Protein AF-A0A090X6W7-F1 (afdb_monomer)

Solvent-accessible surface area (backbone atoms only — not comparable to full-atom values): 7378 Å² total; per-residue (Å²): 136,80,83,80,84,85,74,74,68,100,60,92,72,84,86,68,94,45,73,66,55,44,52,52,55,55,51,50,54,35,51,76,66,71,68,53,72,63,61,44,79,46,80,48,52,94,56,99,65,87,35,67,49,74,52,76,47,68,48,98,85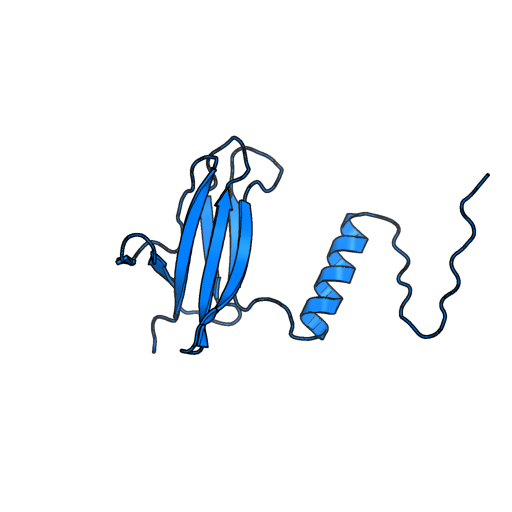,69,41,44,34,37,44,38,36,22,76,27,93,49,53,36,39,37,40,51,39,52,62,99,52,96,63,61,43,43,29,31,32,68,84,78,74,40,79,47,70,42,58,48,70,37,45,54,71,34,74,49,46,29,40,46,41,62,82,86,118

Mean predicted aligned error: 5.68 Å

Foldseek 3Di:
DDDDDDDDDPDDDDDDDDPVRVVVVVVVVCVVVVNDDQKDKDKDWPDPDQQKDKDWDADPVRWIKMKIFRQDQTKIWMAMDGPPDPFAKWKAFPVVRGTDHSTDIAHHGDMTIITIDGPPD

Sequence (121 aa):
MGLPNLAQSKSSLIIVDSIEEMRLKALAIIEQKNNAPEIIILEKNDTDIKGCTWKCVKNEKGNNVLSIINLGKTNATLKIQLKNTKNKAVCFDLLNGIEISAQPTLKPYEVLFIEVKNTNK

Nearest PDB structures (foldseek):
  6ptm-assembly1_A  TM=9.225E-01  e=3.875E-07  Bacteroides ovatus CL02T12C04
  4uv3-assembly1_A  TM=2.447E-01  e=6.199E-01  Escherichia coli str. K-12 substr. MC4100
  6svk-assembly1_A  TM=2.180E-01  e=1.326E+00  Homo sapiens

Organism: NCBI:txid221126

pLDDT: mean 90.75, std 10.46, range [41.38, 98.12]

Structure (mmCIF, N/CA/C/O backbone):
data_AF-A0A090X6W7-F1
#
_entry.id   AF-A0A090X6W7-F1
#
loop_
_atom_site.group_PDB
_atom_site.id
_atom_site.type_symbol
_atom_site.label_atom_id
_atom_site.label_alt_id
_atom_site.label_comp_id
_atom_site.label_asym_id
_atom_site.label_entity_id
_atom_site.label_seq_id
_atom_site.pdbx_PDB_ins_code
_atom_site.Cartn_x
_atom_site.Cartn_y
_atom_site.Cartn_z
_atom_site.occupancy
_atom_site.B_iso_or_equiv
_atom_site.auth_seq_id
_atom_site.auth_comp_id
_atom_site.auth_asym_id
_atom_site.auth_atom_id
_atom_site.pdbx_PDB_model_num
ATOM 1 N N . MET A 1 1 ? 25.313 -14.670 -27.637 1.00 41.38 1 MET A N 1
ATOM 2 C CA . MET A 1 1 ? 24.103 -15.012 -28.415 1.00 41.38 1 MET A CA 1
ATOM 3 C C . MET A 1 1 ? 22.985 -14.130 -27.873 1.00 41.38 1 MET A C 1
ATOM 5 O O . MET A 1 1 ? 22.702 -14.236 -26.688 1.00 41.38 1 MET A O 1
ATOM 9 N N . GLY A 1 2 ? 22.493 -13.158 -28.647 1.00 58.53 2 GLY A N 1
ATOM 10 C CA . GLY A 1 2 ? 21.436 -12.239 -28.196 1.00 58.53 2 GLY A CA 1
ATOM 11 C C . GLY A 1 2 ? 20.066 -12.918 -28.203 1.00 58.53 2 GLY A C 1
ATOM 12 O O . GLY A 1 2 ? 19.861 -13.867 -28.959 1.00 58.53 2 GLY A O 1
ATOM 13 N N . LEU A 1 3 ? 19.145 -12.454 -27.358 1.00 62.91 3 LEU A N 1
ATOM 14 C CA . LEU A 1 3 ? 17.749 -12.891 -27.403 1.00 62.91 3 LEU A CA 1
ATOM 15 C C . LEU A 1 3 ? 17.140 -12.515 -28.771 1.00 62.91 3 LEU A C 1
ATOM 17 O O . LEU A 1 3 ? 17.454 -11.442 -29.289 1.00 62.91 3 LEU A O 1
ATOM 21 N N . PRO A 1 4 ? 16.296 -13.369 -29.378 1.00 73.88 4 PRO A N 1
ATOM 22 C CA . PRO A 1 4 ? 15.627 -13.043 -30.633 1.00 73.88 4 PRO A CA 1
ATOM 23 C C . PRO A 1 4 ? 14.714 -11.819 -30.467 1.00 73.88 4 PRO A C 1
ATOM 25 O O . PRO A 1 4 ? 14.009 -11.693 -29.465 1.00 73.88 4 PRO A O 1
ATOM 28 N N . ASN A 1 5 ? 14.714 -10.928 -31.464 1.00 79.56 5 ASN A N 1
ATOM 29 C CA . ASN A 1 5 ? 13.855 -9.745 -31.471 1.00 79.56 5 ASN A CA 1
ATOM 30 C C . ASN A 1 5 ? 12.379 -10.162 -31.475 1.00 79.56 5 ASN A C 1
ATOM 32 O O . ASN A 1 5 ? 11.940 -10.939 -32.324 1.00 79.56 5 ASN A O 1
ATOM 36 N N . LEU A 1 6 ? 11.608 -9.622 -30.533 1.00 82.12 6 LEU A N 1
ATOM 37 C CA . LEU A 1 6 ? 10.167 -9.839 -30.471 1.00 82.12 6 LEU A CA 1
ATOM 38 C C . LEU A 1 6 ? 9.475 -9.024 -31.569 1.00 82.12 6 LEU A C 1
ATOM 40 O O . LEU A 1 6 ? 9.677 -7.816 -31.672 1.00 82.12 6 LEU A O 1
ATOM 44 N N . ALA A 1 7 ? 8.631 -9.682 -32.363 1.00 85.12 7 ALA A N 1
ATOM 45 C CA . ALA A 1 7 ? 7.764 -9.026 -33.334 1.00 85.12 7 ALA A CA 1
ATOM 46 C C . ALA A 1 7 ? 6.353 -8.869 -32.756 1.00 85.12 7 ALA A C 1
ATOM 48 O O . ALA A 1 7 ? 5.769 -9.822 -32.232 1.00 85.12 7 ALA A O 1
ATOM 49 N N . GLN A 1 8 ? 5.791 -7.667 -32.862 1.00 86.56 8 GLN A N 1
ATOM 50 C CA . GLN A 1 8 ? 4.405 -7.422 -32.484 1.00 86.56 8 GLN A CA 1
ATOM 51 C C . GLN A 1 8 ? 3.455 -8.190 -33.421 1.00 86.56 8 GLN A C 1
ATOM 53 O O . GLN A 1 8 ? 3.636 -8.191 -34.635 1.00 86.56 8 GLN A O 1
ATOM 58 N N . SER A 1 9 ? 2.425 -8.824 -32.856 1.00 87.00 9 SER A N 1
ATOM 59 C CA . SER A 1 9 ? 1.335 -9.457 -33.612 1.00 87.00 9 SER A CA 1
ATOM 60 C C . SER A 1 9 ? 0.011 -8.733 -33.312 1.00 87.00 9 SER A C 1
ATOM 62 O O . SER A 1 9 ? -0.059 -7.514 -33.417 1.00 87.00 9 SER A O 1
ATOM 64 N N . LYS A 1 10 ? -1.046 -9.444 -32.908 1.00 90.44 10 LYS A N 1
ATOM 65 C CA . LYS A 1 10 ? -2.386 -8.870 -32.660 1.00 90.44 10 LYS A CA 1
ATOM 66 C C . LYS A 1 10 ? -2.518 -8.049 -31.364 1.00 90.44 10 LYS A C 1
ATOM 68 O O . LYS A 1 10 ? -3.539 -7.398 -31.168 1.00 90.44 10 LYS A O 1
ATOM 73 N N . SER A 1 11 ? -1.514 -8.089 -30.488 1.00 86.44 11 SER A N 1
ATOM 74 C CA . SER A 1 11 ? -1.495 -7.404 -29.184 1.00 86.44 11 SER A CA 1
ATOM 75 C C . SER A 1 11 ? -0.469 -6.269 -29.158 1.00 86.44 11 SER A C 1
ATOM 77 O O . SER A 1 11 ? 0.339 -6.136 -30.074 1.00 86.44 11 SER A O 1
ATOM 79 N N . SER A 1 12 ? -0.474 -5.453 -28.102 1.00 88.25 12 SER A N 1
ATOM 80 C CA . SER A 1 12 ? 0.520 -4.392 -27.903 1.00 88.25 12 SER A CA 1
ATOM 81 C C . SER A 1 12 ? 1.861 -4.962 -27.433 1.00 88.25 12 SER A C 1
ATOM 83 O O . SER A 1 12 ? 1.909 -5.690 -26.443 1.00 88.25 12 SER A O 1
ATOM 85 N N . LEU A 1 13 ? 2.947 -4.586 -28.112 1.00 91.31 13 LEU A N 1
ATOM 86 C CA . LEU A 1 13 ? 4.323 -4.790 -27.661 1.00 91.31 13 LEU A CA 1
ATOM 87 C C . LEU A 1 13 ? 4.931 -3.415 -27.383 1.00 91.31 13 LEU A C 1
ATOM 89 O O . LEU A 1 13 ? 4.983 -2.574 -28.274 1.00 91.31 13 LEU A O 1
ATOM 93 N N . ILE A 1 14 ? 5.363 -3.179 -26.148 1.00 91.00 14 ILE A N 1
ATOM 94 C CA . ILE A 1 14 ? 5.948 -1.902 -25.736 1.00 91.00 14 ILE A CA 1
ATOM 95 C C . ILE A 1 14 ? 7.400 -2.161 -25.361 1.00 91.00 14 ILE A C 1
ATOM 97 O O . ILE A 1 14 ? 7.676 -2.798 -24.347 1.00 91.00 14 ILE A O 1
ATOM 101 N N . ILE A 1 15 ? 8.313 -1.671 -26.195 1.00 90.62 15 ILE A N 1
ATOM 102 C CA . ILE A 1 15 ? 9.753 -1.712 -25.934 1.00 90.62 15 ILE A CA 1
ATOM 103 C C . ILE A 1 15 ? 10.101 -0.531 -25.016 1.00 90.62 15 ILE A C 1
ATOM 105 O O . ILE A 1 15 ? 9.531 0.561 -25.145 1.00 90.62 15 ILE A O 1
ATOM 109 N N . VAL A 1 16 ? 10.975 -0.788 -24.048 1.00 94.25 16 VAL A N 1
ATOM 110 C CA . VAL A 1 16 ? 11.444 0.158 -23.029 1.00 94.25 16 VAL A CA 1
ATOM 111 C C . VAL A 1 16 ? 12.913 -0.110 -22.744 1.00 94.25 16 VAL A C 1
ATOM 113 O O . VAL A 1 16 ? 13.338 -1.265 -22.784 1.00 94.25 16 VAL A O 1
ATOM 116 N N . ASP A 1 17 ? 13.648 0.940 -22.396 1.00 93.31 17 ASP A N 1
ATOM 117 C CA . ASP A 1 17 ? 15.098 0.886 -22.192 1.00 93.31 17 ASP A CA 1
ATOM 118 C C . ASP A 1 17 ? 15.488 0.960 -20.705 1.00 93.31 17 ASP A C 1
ATOM 120 O O . ASP A 1 17 ? 16.663 0.878 -20.346 1.00 93.31 17 ASP A O 1
ATOM 124 N N . SER A 1 18 ? 14.507 1.099 -19.803 1.00 96.06 18 SER A N 1
ATOM 125 C CA . SER A 1 18 ? 14.737 1.105 -18.355 1.00 96.06 18 SER A CA 1
ATOM 126 C C . SER A 1 18 ? 13.538 0.607 -17.543 1.00 96.06 18 SER A C 1
AT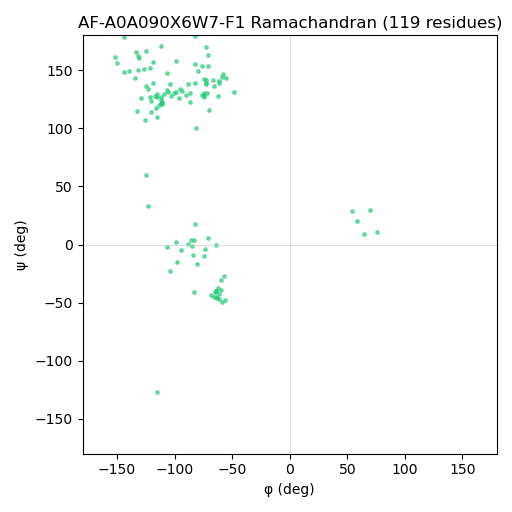OM 128 O O . SER A 1 18 ? 12.391 0.614 -17.996 1.00 96.06 18 SER A O 1
ATOM 130 N N . ILE A 1 19 ? 13.801 0.216 -16.291 1.00 95.31 19 ILE A N 1
ATOM 131 C CA . ILE A 1 19 ? 12.764 -0.177 -15.322 1.00 95.31 19 ILE A CA 1
ATOM 132 C C . ILE A 1 19 ? 11.824 0.997 -15.016 1.00 95.31 19 ILE A C 1
ATOM 134 O O . ILE A 1 19 ? 10.617 0.804 -14.871 1.00 95.31 19 ILE A O 1
ATOM 138 N N . GLU A 1 20 ? 12.356 2.217 -14.945 1.00 95.56 20 GLU A N 1
ATOM 139 C CA . GLU A 1 20 ? 11.552 3.404 -14.657 1.00 95.56 20 GLU A CA 1
ATOM 140 C C . GLU A 1 20 ? 10.598 3.728 -15.811 1.00 95.56 20 GLU A C 1
ATOM 142 O O . GLU A 1 20 ? 9.409 3.960 -15.595 1.00 95.56 20 GLU A O 1
ATOM 147 N N . GLU A 1 21 ? 11.077 3.646 -17.052 1.00 96.75 21 GLU A N 1
ATOM 148 C CA . GLU A 1 21 ? 10.223 3.799 -18.229 1.00 96.75 21 GLU A CA 1
ATOM 149 C C . GLU A 1 21 ? 9.141 2.711 -18.287 1.00 96.75 21 GLU A C 1
ATOM 151 O O . GLU A 1 21 ? 7.972 3.010 -18.546 1.00 96.75 21 GLU A O 1
ATOM 156 N N . MET A 1 22 ? 9.505 1.459 -17.984 1.00 97.12 22 MET A N 1
ATOM 157 C CA . MET A 1 22 ? 8.555 0.349 -17.885 1.00 97.12 22 MET A CA 1
ATOM 158 C C . MET A 1 22 ? 7.447 0.651 -16.872 1.00 97.12 22 MET A C 1
ATOM 160 O O . MET A 1 22 ? 6.264 0.504 -17.187 1.00 97.12 22 MET A O 1
ATOM 164 N N . ARG A 1 23 ? 7.820 1.118 -15.673 1.00 95.69 23 ARG A N 1
ATOM 165 C CA . ARG A 1 23 ? 6.892 1.494 -14.599 1.00 95.69 23 ARG A CA 1
ATOM 166 C C . ARG A 1 23 ? 5.940 2.598 -15.052 1.00 95.69 23 ARG A C 1
ATOM 168 O O . ARG A 1 23 ? 4.728 2.461 -14.889 1.00 95.69 23 ARG A O 1
ATOM 175 N N . LEU A 1 24 ? 6.472 3.673 -15.633 1.00 96.06 24 LEU A N 1
ATOM 176 C CA . LEU A 1 24 ? 5.680 4.820 -16.079 1.00 96.06 24 LEU A CA 1
ATOM 177 C C . LEU A 1 24 ? 4.695 4.435 -17.188 1.00 96.06 24 LEU A C 1
ATOM 179 O O . LEU A 1 24 ? 3.512 4.765 -17.090 1.00 96.06 24 LEU A O 1
ATOM 183 N N . LYS A 1 25 ? 5.140 3.684 -18.206 1.00 96.19 25 LYS A N 1
ATOM 184 C CA . LYS A 1 25 ? 4.262 3.225 -19.294 1.00 96.19 25 LYS A CA 1
ATOM 185 C C . LYS A 1 25 ? 3.187 2.258 -18.790 1.00 96.19 25 LYS A C 1
ATOM 187 O O . LYS A 1 25 ? 2.029 2.387 -19.182 1.00 96.19 25 LYS A O 1
ATOM 192 N N . ALA A 1 26 ? 3.529 1.332 -17.891 1.00 95.50 26 ALA A N 1
ATOM 193 C CA . ALA A 1 26 ? 2.558 0.412 -17.300 1.00 95.50 26 ALA A CA 1
ATOM 194 C C . ALA A 1 26 ? 1.472 1.154 -16.503 1.00 95.50 26 ALA A C 1
ATOM 196 O O . ALA A 1 26 ? 0.283 0.898 -16.700 1.00 95.50 26 ALA A O 1
ATOM 197 N N . LEU A 1 27 ? 1.859 2.113 -15.654 1.00 94.69 27 LEU A N 1
ATOM 198 C CA . LEU A 1 27 ? 0.909 2.929 -14.893 1.00 94.69 27 LEU A CA 1
ATOM 199 C C . LEU A 1 27 ? 0.037 3.794 -15.811 1.00 94.69 27 LEU A C 1
ATOM 201 O O . LEU A 1 27 ? -1.171 3.867 -15.600 1.00 94.69 27 LEU A O 1
ATOM 205 N N . ALA A 1 28 ? 0.606 4.376 -16.870 1.00 94.44 28 ALA A N 1
ATOM 206 C CA . ALA A 1 28 ? -0.155 5.154 -17.844 1.00 94.44 28 ALA A CA 1
ATOM 207 C C . ALA A 1 28 ? -1.255 4.325 -18.530 1.00 94.44 28 ALA A C 1
ATOM 209 O O . ALA A 1 28 ? -2.365 4.820 -18.704 1.00 94.44 28 ALA A O 1
ATOM 210 N N . ILE A 1 29 ? -0.997 3.054 -18.862 1.00 95.12 29 ILE A N 1
ATOM 211 C CA . ILE A 1 29 ? -2.012 2.152 -19.442 1.00 95.12 29 ILE A CA 1
ATOM 212 C C . ILE A 1 29 ? -3.159 1.899 -18.455 1.00 95.12 29 ILE A C 1
ATOM 214 O O . ILE A 1 29 ? -4.320 1.837 -18.861 1.00 95.12 29 ILE A O 1
ATOM 218 N N . ILE A 1 30 ? -2.850 1.738 -17.166 1.00 93.62 30 ILE A N 1
ATOM 219 C CA . ILE A 1 30 ? -3.858 1.523 -16.118 1.00 93.62 30 ILE A CA 1
ATOM 220 C C . ILE A 1 30 ? -4.731 2.775 -15.957 1.00 93.62 30 ILE A C 1
ATOM 222 O O . ILE A 1 30 ? -5.957 2.654 -15.911 1.00 93.62 30 ILE A O 1
ATOM 226 N N . GLU A 1 31 ? -4.119 3.962 -15.922 1.00 91.25 31 GLU A N 1
ATOM 227 C CA . GLU A 1 31 ? -4.835 5.243 -15.836 1.00 91.25 31 GLU A CA 1
ATOM 228 C C . GLU A 1 31 ? -5.701 5.484 -17.087 1.00 91.25 31 GLU A C 1
ATOM 230 O O . GLU A 1 31 ? -6.880 5.795 -16.957 1.00 91.25 31 GLU A O 1
ATOM 235 N N . GLN A 1 32 ? -5.181 5.242 -18.300 1.00 93.06 32 GLN A N 1
ATOM 236 C CA . GLN A 1 32 ? -5.941 5.377 -19.558 1.00 93.06 32 GLN A CA 1
ATOM 237 C C . GLN A 1 32 ? -7.168 4.459 -19.624 1.00 93.06 32 GLN A C 1
ATOM 239 O O . GLN A 1 32 ? -8.165 4.798 -20.259 1.00 93.06 32 GLN A O 1
ATOM 244 N N . LYS A 1 33 ? -7.105 3.294 -18.973 1.00 93.31 33 LYS A N 1
ATOM 245 C CA . LYS A 1 33 ? -8.222 2.346 -18.882 1.00 93.31 33 LYS A CA 1
ATOM 246 C C . LYS A 1 33 ? -9.181 2.644 -17.726 1.00 93.31 33 LYS A C 1
ATOM 248 O O . LYS A 1 33 ? -10.093 1.855 -17.513 1.00 93.31 33 LYS A O 1
ATOM 253 N N . ASN A 1 34 ? -8.984 3.736 -16.981 1.00 89.06 34 ASN A N 1
ATO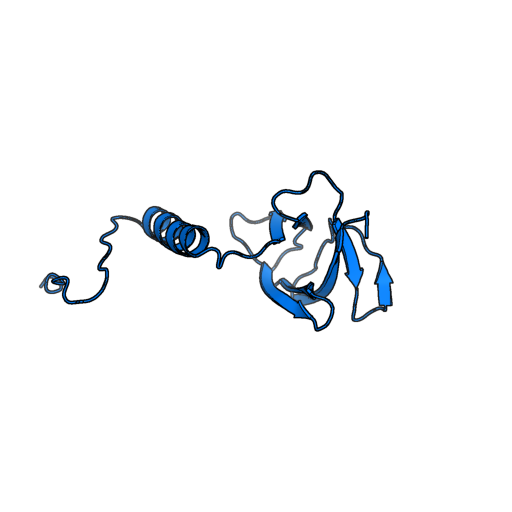M 254 C CA . ASN A 1 34 ? -9.735 4.070 -15.764 1.00 89.06 34 ASN A CA 1
ATOM 255 C C . ASN A 1 34 ? -9.734 2.942 -14.712 1.00 89.06 34 ASN A C 1
ATOM 257 O O . ASN A 1 34 ? -10.664 2.818 -13.922 1.00 89.06 34 ASN A O 1
ATOM 261 N N . ASN A 1 35 ? -8.675 2.124 -14.689 1.00 90.38 35 ASN A N 1
ATOM 262 C CA . ASN A 1 35 ? -8.527 0.998 -13.760 1.00 90.38 35 ASN A CA 1
ATOM 263 C C . ASN A 1 35 ? -7.644 1.341 -12.553 1.00 90.38 35 ASN A C 1
ATOM 265 O O . ASN A 1 35 ? -7.351 0.478 -11.725 1.00 90.38 35 ASN A O 1
ATOM 269 N N . ALA A 1 36 ? -7.165 2.581 -12.468 1.00 90.25 36 ALA A N 1
ATOM 270 C CA . ALA A 1 36 ? -6.349 3.014 -11.351 1.00 90.25 36 ALA A CA 1
ATOM 271 C C . ALA A 1 36 ? -7.212 3.211 -10.093 1.00 90.25 36 ALA A C 1
ATOM 273 O O . ALA A 1 36 ? -8.324 3.731 -10.196 1.00 90.25 36 ALA A O 1
ATOM 274 N N . PRO A 1 37 ? -6.707 2.868 -8.894 1.00 91.31 37 PRO A N 1
ATOM 275 C CA . PRO A 1 37 ? -7.436 3.101 -7.654 1.00 91.31 37 PRO A CA 1
ATOM 276 C C . PRO A 1 37 ? -7.789 4.579 -7.459 1.00 91.31 37 PRO A C 1
ATOM 278 O O . PRO A 1 37 ? -7.005 5.471 -7.789 1.00 91.31 37 PRO A O 1
ATOM 281 N N . GLU A 1 38 ? -8.936 4.834 -6.831 1.00 91.44 38 GLU A N 1
ATOM 282 C CA . GLU A 1 38 ? -9.353 6.174 -6.392 1.00 91.44 38 GLU A CA 1
ATOM 283 C C . GLU A 1 38 ? -8.567 6.673 -5.169 1.00 91.44 38 GLU A C 1
ATOM 285 O O . GLU A 1 38 ? -8.762 7.801 -4.725 1.00 91.44 38 GLU A O 1
ATOM 290 N N . ILE A 1 39 ? -7.691 5.841 -4.603 1.00 92.06 39 ILE A N 1
ATOM 291 C CA . ILE A 1 39 ? -6.859 6.171 -3.448 1.00 92.06 39 ILE A CA 1
ATOM 292 C C . ILE A 1 39 ? -5.421 6.432 -3.900 1.00 92.06 39 ILE A C 1
ATOM 294 O O . ILE A 1 39 ? -4.862 5.697 -4.712 1.00 92.06 39 ILE A O 1
ATOM 298 N N . ILE A 1 40 ? -4.811 7.463 -3.318 1.00 92.88 40 ILE A N 1
ATOM 299 C CA . ILE A 1 40 ? -3.373 7.722 -3.353 1.00 92.88 40 ILE A CA 1
ATOM 300 C C . ILE A 1 40 ? -2.802 7.383 -1.977 1.00 92.88 40 ILE A C 1
ATOM 302 O O . ILE A 1 40 ? -3.317 7.844 -0.955 1.00 92.88 40 ILE A O 1
ATOM 306 N N . ILE A 1 41 ? -1.717 6.611 -1.963 1.00 94.25 41 ILE A N 1
ATOM 307 C CA . ILE A 1 41 ? -0.941 6.311 -0.759 1.00 94.25 41 ILE A CA 1
ATOM 308 C C . ILE A 1 41 ? 0.478 6.803 -0.974 1.00 94.25 41 ILE A C 1
ATOM 310 O O . ILE A 1 41 ? 1.152 6.398 -1.921 1.00 94.25 41 ILE A O 1
ATOM 314 N N . LEU A 1 42 ? 0.931 7.666 -0.073 1.00 94.94 42 LEU A N 1
ATOM 315 C CA . LEU A 1 42 ? 2.329 8.059 0.016 1.00 94.94 42 LEU A CA 1
ATOM 316 C C . LEU A 1 42 ? 2.936 7.392 1.244 1.00 94.94 42 LEU A C 1
ATOM 318 O O . LEU A 1 42 ? 2.348 7.430 2.318 1.00 94.94 42 LEU A O 1
ATOM 322 N N . GLU A 1 43 ? 4.110 6.799 1.078 1.00 96.50 43 GLU A N 1
ATOM 323 C CA . GLU A 1 43 ? 4.855 6.150 2.154 1.00 96.50 43 GLU A CA 1
ATOM 324 C C . GLU A 1 43 ? 6.160 6.904 2.399 1.00 96.50 43 GLU A C 1
ATOM 326 O O . GLU A 1 43 ? 6.931 7.128 1.454 1.00 96.50 43 GLU A O 1
ATOM 331 N N . LYS A 1 44 ? 6.407 7.240 3.665 1.00 96.88 44 LYS A N 1
ATOM 332 C CA . LYS A 1 44 ? 7.689 7.709 4.186 1.00 96.88 44 LYS A CA 1
ATOM 333 C C . LYS A 1 44 ? 8.197 6.699 5.215 1.00 96.88 44 LYS A C 1
ATOM 335 O O . LYS A 1 44 ? 7.473 6.357 6.146 1.00 96.88 44 LYS A O 1
ATOM 340 N N . ASN A 1 45 ? 9.433 6.251 5.053 1.00 95.56 45 ASN A N 1
ATOM 341 C CA . ASN A 1 45 ? 10.125 5.359 5.977 1.00 95.56 45 ASN A CA 1
ATOM 342 C C . ASN A 1 45 ? 11.620 5.745 6.022 1.00 95.56 45 ASN A C 1
ATOM 344 O O . ASN A 1 45 ? 12.032 6.672 5.321 1.00 95.56 45 ASN A O 1
ATOM 348 N N . ASP A 1 46 ? 12.415 5.048 6.835 1.00 94.31 46 ASP A N 1
ATOM 349 C CA . ASP A 1 46 ? 13.854 5.323 7.010 1.00 94.31 46 ASP A CA 1
ATOM 350 C C . ASP A 1 46 ? 14.749 4.691 5.918 1.00 94.31 46 ASP A C 1
ATOM 352 O O . ASP A 1 46 ? 15.950 4.514 6.109 1.00 94.31 46 ASP A O 1
ATOM 356 N N . THR A 1 47 ? 14.170 4.291 4.784 1.00 90.56 47 THR A N 1
ATOM 357 C CA . THR A 1 47 ? 14.860 3.646 3.658 1.00 90.56 47 THR A CA 1
ATOM 358 C C . THR A 1 47 ? 14.486 4.309 2.329 1.00 90.56 47 THR A C 1
ATOM 360 O O . THR A 1 47 ? 13.456 4.968 2.208 1.00 90.56 47 THR A O 1
ATOM 363 N N . ASP A 1 48 ? 15.282 4.081 1.286 1.00 87.06 48 ASP A N 1
ATOM 364 C CA . ASP A 1 48 ? 14.989 4.611 -0.056 1.00 87.06 48 ASP A CA 1
ATOM 365 C C . ASP A 1 48 ? 14.006 3.739 -0.864 1.00 87.06 48 ASP A C 1
ATOM 367 O O . ASP A 1 48 ? 13.718 4.019 -2.029 1.00 87.06 48 ASP A O 1
ATOM 371 N N . ILE A 1 49 ? 13.466 2.675 -0.259 1.00 92.12 49 ILE A N 1
ATOM 372 C CA . ILE A 1 49 ? 12.561 1.720 -0.908 1.00 92.12 49 ILE A CA 1
ATOM 373 C C . ILE A 1 49 ? 11.215 1.640 -0.185 1.00 92.12 49 ILE A C 1
ATOM 375 O O . ILE A 1 49 ? 11.106 1.873 1.015 1.00 92.12 49 ILE A O 1
ATOM 379 N N . LYS A 1 50 ? 10.156 1.304 -0.925 1.00 93.94 50 LYS A N 1
ATOM 380 C CA . LYS A 1 50 ? 8.820 1.088 -0.352 1.00 93.94 50 LYS A CA 1
ATOM 381 C C . LYS A 1 50 ? 8.774 -0.253 0.378 1.00 93.94 50 LYS A C 1
ATOM 383 O O . LYS A 1 50 ? 9.182 -1.268 -0.183 1.00 93.94 50 LYS A O 1
ATOM 388 N N . GLY A 1 51 ? 8.281 -0.244 1.612 1.00 96.38 51 GLY A N 1
ATOM 389 C CA . GLY A 1 51 ? 8.070 -1.425 2.446 1.00 96.38 51 GLY A CA 1
ATOM 390 C C . GLY A 1 51 ? 6.602 -1.838 2.535 1.00 96.38 51 GLY A C 1
ATOM 391 O O . GLY A 1 51 ? 6.311 -3.008 2.785 1.00 96.38 51 GLY A O 1
ATOM 392 N N . CYS A 1 52 ? 5.664 -0.918 2.294 1.00 97.62 52 CYS A N 1
ATOM 393 C CA . CYS A 1 52 ? 4.240 -1.220 2.367 1.00 97.62 52 CYS A CA 1
ATOM 394 C C . CYS A 1 52 ? 3.695 -1.770 1.045 1.00 97.62 52 CYS A C 1
ATOM 396 O O . CYS A 1 52 ? 3.838 -1.164 -0.017 1.00 97.62 52 CYS A O 1
ATOM 398 N N . THR A 1 53 ? 2.975 -2.888 1.128 1.00 97.56 53 THR A N 1
ATOM 399 C CA . THR A 1 53 ? 2.126 -3.393 0.044 1.00 97.56 53 THR A CA 1
ATOM 400 C C . THR A 1 53 ? 0.663 -3.173 0.387 1.00 97.56 53 THR A C 1
ATOM 402 O O . THR A 1 53 ? 0.286 -3.205 1.560 1.00 97.56 53 THR A O 1
ATOM 405 N N . TRP A 1 54 ? -0.171 -2.927 -0.620 1.00 97.44 54 TRP A N 1
ATOM 406 C CA . TRP A 1 54 ? -1.577 -2.632 -0.392 1.00 97.44 54 TRP A CA 1
ATOM 407 C C . TRP A 1 54 ? -2.483 -3.067 -1.536 1.00 97.44 54 TRP A C 1
ATOM 409 O O . TRP A 1 54 ? -2.071 -3.180 -2.692 1.00 97.44 54 TRP A O 1
ATOM 419 N N . LYS A 1 55 ? -3.753 -3.288 -1.193 1.00 96.38 55 LYS A N 1
ATOM 420 C CA . LYS A 1 55 ? -4.849 -3.537 -2.132 1.00 96.38 55 LYS A CA 1
ATOM 421 C C . LYS A 1 55 ? -6.055 -2.699 -1.736 1.00 96.38 55 LYS A C 1
ATOM 423 O O . LYS A 1 55 ? -6.334 -2.546 -0.550 1.00 96.38 55 LYS A O 1
ATOM 428 N N . CYS A 1 56 ? -6.773 -2.196 -2.734 1.00 95.31 56 CYS A N 1
ATOM 429 C CA . CYS A 1 56 ? -8.003 -1.435 -2.554 1.00 95.31 56 CYS A CA 1
ATOM 430 C C . CYS A 1 56 ? -9.138 -2.102 -3.327 1.00 95.31 56 CYS A C 1
ATOM 432 O O . CYS A 1 56 ? -8.970 -2.440 -4.499 1.00 95.31 56 CYS A O 1
ATOM 434 N N . VAL A 1 57 ? -10.289 -2.257 -2.683 1.00 94.88 57 VAL A N 1
ATOM 435 C CA . VAL A 1 57 ? -11.522 -2.775 -3.288 1.00 94.88 57 VAL A CA 1
ATOM 436 C C . VAL A 1 57 ? -12.706 -1.895 -2.902 1.00 94.88 57 VAL A C 1
ATOM 438 O O . VAL A 1 57 ? -12.605 -1.075 -1.991 1.00 94.88 57 VAL A O 1
ATOM 441 N N . LYS A 1 58 ? -13.834 -2.053 -3.592 1.00 93.56 58 LYS A N 1
ATOM 442 C CA . LYS A 1 58 ? -15.104 -1.435 -3.203 1.00 93.56 58 LYS A CA 1
ATOM 443 C C . LYS A 1 58 ? -15.915 -2.430 -2.379 1.00 93.56 58 LYS A C 1
ATOM 445 O O . LYS A 1 58 ? -16.009 -3.590 -2.770 1.00 93.56 58 LYS A O 1
ATOM 450 N N . ASN A 1 59 ? -16.489 -1.997 -1.261 1.00 93.44 59 ASN A N 1
ATOM 451 C CA . ASN A 1 59 ? -17.488 -2.806 -0.557 1.00 93.44 59 ASN A CA 1
ATOM 452 C C . ASN A 1 59 ? -18.882 -2.655 -1.186 1.00 93.44 59 ASN A C 1
ATOM 454 O O . ASN A 1 59 ? -19.069 -1.889 -2.130 1.00 93.44 59 ASN A O 1
ATOM 458 N N . GLU A 1 60 ? -19.875 -3.351 -0.629 1.00 94.19 60 GLU A N 1
ATOM 459 C CA . GLU A 1 60 ? -21.273 -3.316 -1.092 1.00 94.19 60 GLU A CA 1
ATOM 460 C C . GLU A 1 60 ? -21.882 -1.904 -1.095 1.00 94.19 60 GLU A C 1
ATOM 462 O O . GLU A 1 60 ? -22.763 -1.606 -1.895 1.00 94.19 60 GLU A O 1
ATOM 467 N N . LYS A 1 61 ? -21.384 -1.008 -0.233 1.00 91.50 61 LYS A N 1
ATOM 468 C CA . LYS A 1 61 ? -21.814 0.398 -0.153 1.00 91.50 61 LYS A CA 1
ATOM 469 C C . LYS A 1 61 ? -21.083 1.306 -1.151 1.00 91.50 61 LYS A C 1
ATOM 471 O O . LYS A 1 61 ? -21.344 2.505 -1.186 1.00 91.50 61 LYS A O 1
ATOM 476 N N . GLY A 1 62 ? -20.147 0.767 -1.935 1.00 90.94 62 GLY A N 1
ATOM 477 C CA . GLY A 1 62 ? -19.309 1.528 -2.864 1.00 90.94 62 GLY A CA 1
ATOM 478 C C . GLY A 1 62 ? -18.180 2.322 -2.196 1.00 90.94 62 GLY A C 1
ATOM 479 O O . GLY A 1 62 ? -17.531 3.140 -2.858 1.00 90.94 62 GLY A O 1
ATOM 480 N N . ASN A 1 63 ? -17.910 2.090 -0.908 1.00 91.69 63 ASN A N 1
ATOM 481 C CA . ASN A 1 63 ? -16.795 2.720 -0.204 1.00 91.69 63 ASN A CA 1
ATOM 482 C C . ASN A 1 63 ? -15.488 2.002 -0.531 1.00 91.69 63 ASN A C 1
ATOM 484 O O . ASN A 1 63 ? -15.468 0.790 -0.755 1.00 91.69 63 ASN A O 1
ATOM 488 N N . ASN A 1 64 ? -14.387 2.751 -0.529 1.00 94.62 64 ASN A N 1
ATOM 489 C CA . ASN A 1 64 ? -13.065 2.167 -0.701 1.00 94.62 64 ASN A CA 1
ATOM 490 C C . ASN A 1 64 ? -12.652 1.447 0.589 1.00 94.62 64 ASN A C 1
ATOM 492 O O . ASN A 1 64 ? -12.653 2.048 1.661 1.00 94.62 64 ASN A O 1
ATOM 496 N N . VAL A 1 65 ? -12.274 0.179 0.476 1.00 96.56 65 VAL A N 1
ATOM 497 C CA . VAL A 1 65 ? -11.725 -0.636 1.560 1.00 96.56 65 VAL A CA 1
ATOM 498 C C . VAL A 1 65 ? -10.292 -0.990 1.213 1.00 96.56 65 VAL A C 1
ATOM 500 O O . VAL A 1 65 ? -10.008 -1.497 0.126 1.00 96.56 65 VAL A O 1
ATOM 503 N N . LEU A 1 66 ? -9.390 -0.699 2.140 1.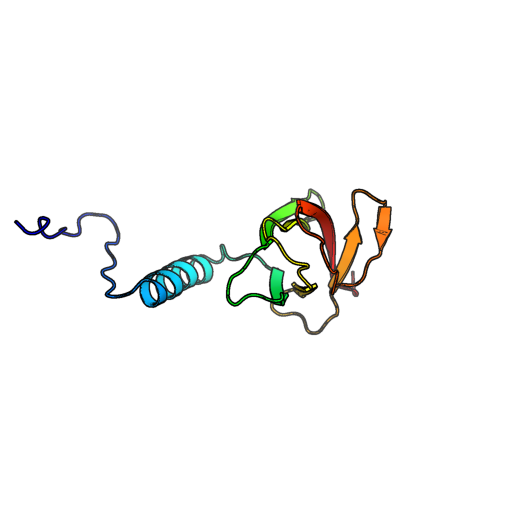00 97.12 66 LEU A N 1
ATOM 504 C CA . LEU A 1 66 ? -7.957 -0.742 1.936 1.00 97.12 66 LEU A CA 1
ATOM 505 C C . LEU A 1 66 ? -7.321 -1.712 2.929 1.00 97.12 66 LEU A C 1
ATOM 507 O O . LEU A 1 66 ? -7.521 -1.594 4.134 1.00 97.12 66 LEU A O 1
ATOM 511 N N . SER A 1 67 ? -6.533 -2.652 2.413 1.00 97.69 67 SER A N 1
ATOM 512 C CA . SER A 1 67 ? -5.656 -3.511 3.208 1.00 97.69 67 SER A CA 1
ATOM 513 C C . SER A 1 67 ? -4.217 -3.121 2.910 1.00 97.69 67 SER A C 1
ATOM 515 O O . SER A 1 67 ? -3.815 -3.137 1.745 1.00 97.69 67 SER A O 1
ATOM 517 N N . ILE A 1 68 ? -3.469 -2.743 3.942 1.00 97.94 68 ILE A N 1
ATOM 518 C CA . ILE A 1 68 ? -2.061 -2.356 3.858 1.00 97.94 68 ILE A CA 1
ATOM 519 C C . ILE A 1 68 ? -1.268 -3.221 4.825 1.00 97.94 68 ILE A C 1
ATOM 521 O O . ILE A 1 68 ? -1.680 -3.409 5.966 1.00 97.94 68 ILE A O 1
ATOM 525 N N . ILE A 1 69 ? -0.119 -3.713 4.380 1.00 98.12 69 ILE A N 1
ATOM 526 C CA . ILE A 1 69 ? 0.806 -4.481 5.208 1.00 98.12 69 ILE A CA 1
ATOM 527 C C . ILE A 1 69 ? 2.190 -3.867 5.050 1.00 98.12 69 ILE A C 1
ATOM 529 O O . ILE A 1 69 ? 2.672 -3.731 3.922 1.00 98.12 69 ILE A O 1
ATOM 533 N N . ASN A 1 70 ? 2.837 -3.515 6.160 1.00 97.94 70 ASN A N 1
ATOM 534 C CA . ASN A 1 70 ? 4.237 -3.103 6.136 1.00 97.94 70 ASN A CA 1
ATOM 535 C C . ASN A 1 70 ? 5.134 -4.349 6.111 1.00 97.94 70 ASN A C 1
ATOM 537 O O . ASN A 1 70 ? 5.357 -4.973 7.138 1.00 97.94 70 ASN A O 1
ATOM 541 N N . LEU A 1 71 ? 5.657 -4.732 4.948 1.00 97.62 71 LEU A N 1
ATOM 542 C CA . LEU A 1 71 ? 6.628 -5.829 4.818 1.00 97.62 71 LEU A CA 1
ATOM 543 C C . LEU A 1 71 ? 8.081 -5.349 4.987 1.00 97.62 71 LEU A C 1
ATOM 545 O O . LEU A 1 71 ? 9.018 -6.142 4.874 1.00 97.62 71 LEU A O 1
ATOM 549 N N . GLY A 1 72 ? 8.276 -4.050 5.225 1.00 95.50 72 GLY A N 1
ATOM 550 C CA . GLY A 1 72 ? 9.568 -3.442 5.493 1.00 95.50 72 GLY A CA 1
ATOM 551 C C . GLY A 1 72 ? 10.106 -3.774 6.884 1.00 95.50 72 GLY A C 1
ATOM 552 O O . GLY A 1 72 ? 9.419 -4.311 7.750 1.00 95.50 72 GLY A O 1
ATOM 553 N N . LYS A 1 73 ? 11.377 -3.422 7.104 1.00 95.88 73 LYS A N 1
ATOM 554 C CA . LYS A 1 73 ? 12.088 -3.639 8.378 1.00 95.88 73 LYS A CA 1
ATOM 555 C C . LYS A 1 73 ? 12.042 -2.428 9.316 1.00 95.88 73 LYS A C 1
ATOM 557 O O . LYS A 1 73 ? 12.549 -2.507 10.430 1.00 95.88 73 LYS A O 1
ATOM 562 N N . THR A 1 74 ? 11.467 -1.317 8.865 1.00 97.12 74 THR A N 1
ATOM 563 C CA . THR A 1 74 ? 11.367 -0.049 9.597 1.00 97.12 74 THR A CA 1
ATOM 564 C C . THR A 1 74 ? 9.912 0.397 9.682 1.00 97.12 74 THR A C 1
ATOM 566 O O . THR A 1 74 ? 9.035 -0.147 9.005 1.00 97.12 74 THR A O 1
ATOM 569 N N . ASN A 1 75 ? 9.639 1.378 10.539 1.00 97.88 75 ASN A N 1
ATOM 570 C CA . ASN A 1 75 ? 8.311 1.973 10.614 1.00 97.88 75 ASN A CA 1
ATOM 571 C C . ASN A 1 75 ? 8.003 2.737 9.318 1.00 97.88 75 ASN A C 1
ATOM 573 O O . ASN A 1 75 ? 8.868 3.421 8.769 1.00 97.88 75 ASN A O 1
ATOM 577 N N . ALA A 1 76 ? 6.756 2.653 8.862 1.00 98.06 76 ALA A N 1
ATOM 578 C CA . ALA A 1 76 ? 6.284 3.335 7.666 1.00 98.06 76 ALA A CA 1
ATOM 579 C C . ALA A 1 76 ? 5.133 4.280 8.020 1.00 98.06 76 ALA A C 1
ATOM 581 O O . ALA A 1 76 ? 4.048 3.840 8.401 1.00 98.06 76 ALA A O 1
ATOM 582 N N . THR A 1 77 ? 5.358 5.586 7.878 1.00 97.31 77 THR A N 1
ATOM 583 C CA . THR A 1 77 ? 4.302 6.597 7.983 1.00 97.31 77 THR A CA 1
ATOM 584 C C . THR A 1 77 ? 3.639 6.759 6.626 1.00 97.31 77 THR A C 1
ATOM 586 O O . THR A 1 77 ? 4.287 7.074 5.622 1.00 97.31 77 THR A O 1
ATOM 589 N N . LEU A 1 78 ? 2.329 6.549 6.596 1.00 96.50 78 LEU A N 1
ATOM 590 C CA . LEU A 1 78 ? 1.523 6.647 5.392 1.00 96.50 78 LEU A CA 1
ATOM 591 C C . LEU A 1 78 ? 0.824 8.000 5.318 1.00 96.50 78 LEU A C 1
ATOM 593 O O . LEU A 1 78 ? 0.606 8.665 6.324 1.00 96.50 78 LEU A O 1
ATOM 597 N N . LYS A 1 79 ? 0.432 8.401 4.113 1.00 95.31 79 LYS A N 1
ATOM 598 C CA . LYS A 1 79 ? -0.537 9.469 3.872 1.00 95.31 79 LYS A CA 1
ATOM 599 C C . LYS A 1 79 ? -1.551 8.973 2.856 1.00 95.31 79 LYS A C 1
ATOM 601 O O . LYS A 1 79 ? -1.195 8.712 1.708 1.00 95.31 79 LYS A O 1
ATOM 606 N N . ILE A 1 80 ? -2.796 8.850 3.297 1.00 94.81 80 ILE A N 1
ATOM 607 C CA . ILE A 1 80 ? -3.907 8.285 2.530 1.00 94.81 80 ILE A CA 1
ATOM 608 C C . ILE A 1 80 ? -4.788 9.430 2.029 1.00 94.81 80 ILE A C 1
ATOM 610 O O . ILE A 1 80 ? -5.183 10.309 2.797 1.00 94.81 80 ILE A O 1
ATOM 614 N N . GLN A 1 81 ? -5.065 9.456 0.727 1.00 92.25 81 GLN A N 1
ATOM 615 C CA . GLN A 1 81 ? -5.841 10.517 0.081 1.00 92.25 81 GLN A CA 1
ATOM 616 C C . GLN A 1 81 ? -6.801 9.937 -0.958 1.00 92.25 81 GLN A C 1
ATOM 618 O O . GLN A 1 81 ? -6.489 8.940 -1.603 1.00 92.25 81 GLN A O 1
ATOM 623 N N . LEU A 1 82 ? -7.945 10.589 -1.162 1.00 90.25 82 LEU A N 1
ATOM 624 C CA . LEU A 1 82 ? -8.848 10.293 -2.275 1.00 90.25 82 LEU A CA 1
ATOM 625 C C . LEU A 1 82 ? -8.463 11.154 -3.489 1.00 90.25 82 LEU A C 1
ATOM 627 O O . LEU A 1 82 ? -8.341 12.378 -3.365 1.00 90.25 82 LEU A O 1
ATOM 631 N N . LYS A 1 83 ? -8.285 10.527 -4.660 1.00 87.31 83 LYS A N 1
ATOM 632 C CA . LYS A 1 83 ? -8.052 11.203 -5.945 1.00 87.31 83 LYS A CA 1
ATOM 633 C C . LYS A 1 83 ? -9.176 12.202 -6.220 1.00 87.31 83 LYS A C 1
ATOM 635 O O . LYS A 1 83 ? -10.339 11.933 -5.937 1.00 87.31 83 LYS A O 1
ATOM 640 N N . ASN A 1 84 ? -8.829 13.337 -6.825 1.00 77.06 84 ASN A N 1
ATOM 641 C CA . ASN A 1 84 ? -9.781 14.347 -7.306 1.00 77.06 84 ASN A CA 1
ATOM 642 C C . ASN A 1 84 ? -10.716 14.939 -6.232 1.00 77.06 84 ASN A C 1
ATOM 644 O O . ASN A 1 84 ? -11.747 15.518 -6.569 1.00 77.06 84 ASN A O 1
ATOM 648 N N . THR A 1 85 ? -10.360 14.850 -4.945 1.00 74.25 85 THR A N 1
ATOM 649 C CA . THR A 1 85 ? -11.108 15.506 -3.862 1.00 74.25 85 THR A CA 1
ATOM 650 C C . THR A 1 85 ? -10.224 16.513 -3.129 1.00 74.25 85 THR A C 1
ATOM 652 O O . THR A 1 85 ? -9.053 16.249 -2.863 1.00 74.25 85 THR A O 1
ATOM 655 N N . LYS A 1 86 ? -10.785 17.680 -2.786 1.00 67.44 86 LYS A N 1
ATOM 656 C CA . LYS A 1 86 ? -10.149 18.640 -1.860 1.00 67.44 86 LYS A CA 1
ATOM 657 C C . LYS A 1 86 ? -10.418 18.299 -0.391 1.00 67.44 86 LYS A C 1
ATOM 659 O O . LYS A 1 86 ? -9.848 18.919 0.504 1.00 67.44 86 LYS A O 1
ATOM 664 N N . ASN A 1 87 ? -11.308 17.342 -0.153 1.00 70.19 87 ASN A N 1
ATOM 665 C CA . ASN A 1 87 ? -11.773 16.980 1.171 1.00 70.19 87 ASN A CA 1
ATOM 666 C C . ASN A 1 87 ? -10.784 16.035 1.854 1.00 70.19 87 ASN A C 1
ATOM 668 O O . ASN A 1 87 ? -10.019 15.318 1.206 1.00 70.19 87 ASN A O 1
ATOM 672 N N . LYS A 1 88 ? -10.806 16.029 3.186 1.00 76.19 88 LYS A N 1
ATOM 673 C CA . LYS A 1 88 ? -9.984 15.102 3.961 1.00 76.19 88 LYS A CA 1
ATOM 674 C C . LYS A 1 88 ? -10.574 13.694 3.851 1.00 76.19 88 LYS A C 1
ATOM 676 O O . LYS A 1 88 ? -11.785 13.506 3.905 1.00 76.19 88 LYS A O 1
ATOM 681 N N . ALA A 1 89 ? -9.713 12.697 3.691 1.00 84.94 89 ALA A N 1
ATOM 682 C CA . ALA A 1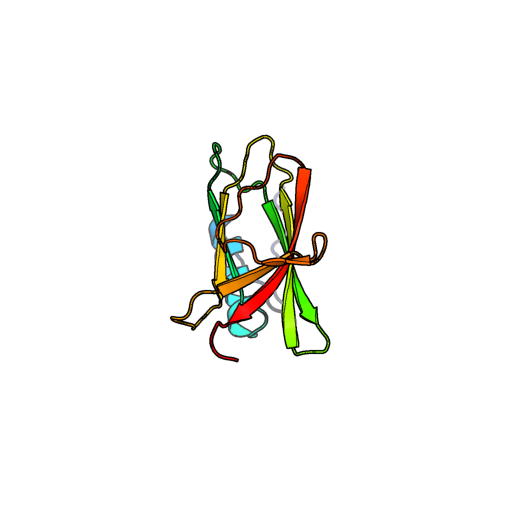 89 ? -10.129 11.311 3.831 1.00 84.94 89 ALA A CA 1
ATOM 683 C C . ALA A 1 89 ? -10.398 11.024 5.316 1.00 84.94 89 ALA A C 1
ATOM 685 O O . ALA A 1 89 ? -9.558 11.338 6.160 1.00 84.94 89 ALA A O 1
ATOM 686 N N . VAL A 1 90 ? -11.549 10.433 5.618 1.00 89.00 90 VAL A N 1
ATOM 687 C CA . VAL A 1 90 ? -11.854 9.852 6.930 1.00 89.00 90 VAL A CA 1
ATOM 688 C C . VAL A 1 90 ? -11.543 8.365 6.842 1.00 89.00 90 VAL A C 1
ATOM 690 O O . VAL A 1 90 ? -12.014 7.696 5.920 1.00 89.00 90 VAL A O 1
ATOM 693 N N . CYS A 1 91 ? -10.719 7.862 7.757 1.00 94.00 91 CYS A N 1
ATOM 694 C CA . CYS A 1 91 ? -10.287 6.469 7.774 1.00 94.00 91 CYS A CA 1
ATOM 695 C C . CYS A 1 91 ? -10.894 5.777 8.991 1.00 94.00 91 CYS A C 1
ATOM 697 O O . CYS A 1 91 ? -10.737 6.250 10.111 1.00 94.00 91 CYS A O 1
ATOM 699 N N . PHE A 1 92 ? -11.575 4.661 8.773 1.00 96.00 92 PHE A N 1
ATOM 700 C CA . PHE A 1 92 ? -12.169 3.863 9.837 1.00 96.00 92 PHE A CA 1
ATOM 701 C C . PHE A 1 92 ? -11.498 2.497 9.873 1.00 96.00 92 PHE A C 1
ATOM 703 O O . PHE A 1 92 ? -11.561 1.764 8.888 1.00 96.00 92 PHE A O 1
ATOM 710 N N . ASP A 1 93 ? -10.839 2.175 10.979 1.00 96.25 93 ASP A N 1
ATOM 711 C CA . ASP A 1 93 ? -10.214 0.878 11.206 1.00 96.25 93 ASP A CA 1
ATOM 712 C C . ASP A 1 93 ? -11.295 -0.185 11.405 1.00 96.25 93 ASP A C 1
ATOM 714 O O . ASP A 1 93 ? -12.072 -0.144 12.359 1.00 96.25 93 ASP A O 1
ATOM 718 N N . LEU A 1 94 ? -11.345 -1.140 10.482 1.00 96.50 94 LEU A N 1
ATOM 719 C CA . LEU A 1 94 ? -12.346 -2.198 10.463 1.00 96.50 94 LEU A CA 1
ATOM 720 C C . LEU A 1 94 ? -12.025 -3.339 11.435 1.00 96.50 94 LEU A C 1
ATOM 722 O O . LEU A 1 94 ? -12.921 -4.119 11.742 1.00 96.50 94 LEU A O 1
ATOM 726 N N . LEU A 1 95 ? -10.782 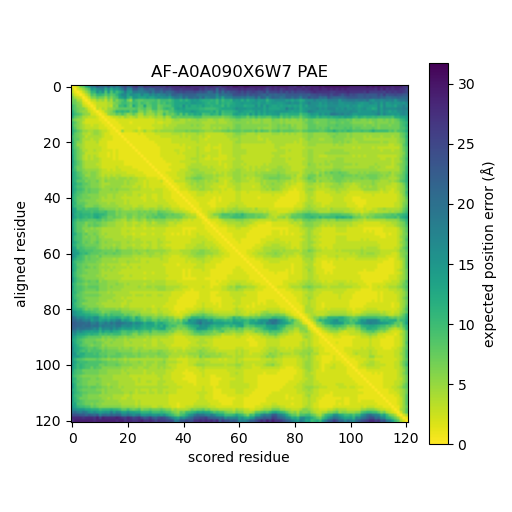-3.450 11.913 1.00 94.56 95 LEU A N 1
ATOM 727 C CA . LEU A 1 95 ? -10.393 -4.443 12.918 1.00 94.56 95 LEU A CA 1
ATOM 728 C C . LEU A 1 95 ? -10.721 -3.953 14.327 1.00 94.56 95 LEU A C 1
ATOM 730 O O . LEU A 1 95 ? -11.203 -4.727 15.149 1.00 94.56 95 LEU A O 1
ATOM 734 N N . ASN A 1 96 ? -10.482 -2.667 14.589 1.00 92.94 96 ASN A N 1
ATOM 735 C CA . ASN A 1 96 ? -10.677 -2.069 15.911 1.00 92.94 96 ASN A CA 1
ATOM 736 C C . ASN A 1 96 ? -12.020 -1.336 16.063 1.00 92.94 96 ASN A C 1
ATOM 738 O O . ASN A 1 96 ? -12.430 -1.032 17.181 1.00 92.94 96 ASN A O 1
ATOM 742 N N . GLY A 1 97 ? -12.715 -1.044 14.960 1.00 94.25 97 GLY A N 1
ATOM 743 C CA . GLY A 1 97 ? -14.003 -0.349 14.975 1.00 94.25 97 GLY A CA 1
ATOM 744 C C . GLY A 1 97 ? -13.903 1.127 15.372 1.00 94.25 97 GLY A C 1
ATOM 745 O O . GLY A 1 97 ? -14.846 1.662 15.955 1.00 94.25 97 GLY A O 1
ATOM 746 N N . ILE A 1 98 ? -12.775 1.782 15.085 1.00 94.50 98 ILE A N 1
ATOM 747 C CA . ILE A 1 98 ? -12.507 3.173 15.478 1.00 94.50 98 ILE A CA 1
ATOM 748 C C . ILE A 1 98 ? -12.106 4.038 14.284 1.00 94.50 98 ILE A C 1
ATOM 750 O O . ILE A 1 98 ? -11.502 3.566 13.321 1.00 94.50 98 ILE A O 1
ATOM 754 N N . GLU A 1 99 ? -12.405 5.333 14.355 1.00 94.69 99 GLU A N 1
ATOM 755 C CA . GLU A 1 99 ? -11.854 6.307 13.414 1.00 94.69 99 GLU A CA 1
ATOM 756 C C . GLU A 1 99 ? -10.369 6.549 13.709 1.00 94.69 99 GLU A C 1
ATOM 758 O O . GLU A 1 99 ? -9.956 6.659 14.865 1.00 94.69 99 GLU A O 1
ATOM 763 N N . ILE A 1 100 ? -9.565 6.647 12.654 1.00 94.12 100 ILE A N 1
ATOM 764 C CA . ILE A 1 100 ? -8.129 6.892 12.735 1.00 94.12 100 ILE A CA 1
ATOM 765 C C . ILE A 1 100 ? -7.711 8.029 11.801 1.00 94.12 100 ILE A C 1
ATOM 767 O O . ILE A 1 100 ? -8.375 8.367 10.820 1.00 94.12 100 ILE A O 1
ATOM 771 N N . SER A 1 101 ? -6.539 8.596 12.082 1.00 91.88 101 SER A N 1
ATOM 772 C CA . SER A 1 101 ? -5.896 9.565 11.197 1.00 91.88 101 SER A CA 1
ATOM 773 C C . SER A 1 101 ? -5.629 8.971 9.808 1.00 91.88 101 SER A C 1
ATOM 775 O O . SER A 1 101 ? -5.191 7.830 9.685 1.00 91.88 101 SER A O 1
ATOM 777 N N . ALA A 1 102 ? -5.762 9.788 8.758 1.00 93.31 102 ALA A N 1
ATOM 778 C CA . ALA A 1 102 ? -5.317 9.457 7.397 1.00 93.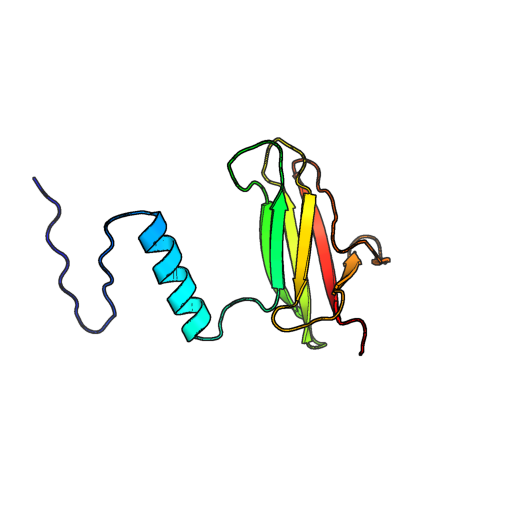31 102 ALA A CA 1
ATOM 779 C C . ALA A 1 102 ? -3.779 9.447 7.233 1.00 93.31 102 ALA A C 1
ATOM 781 O O . ALA A 1 102 ? -3.273 9.333 6.113 1.00 93.31 102 ALA A O 1
ATOM 782 N N . GLN A 1 103 ? -3.036 9.609 8.335 1.00 95.62 103 GLN A N 1
ATOM 783 C CA . GLN A 1 103 ? -1.581 9.483 8.398 1.00 95.62 103 GLN A CA 1
ATOM 784 C C . GLN A 1 103 ? -1.127 8.463 9.457 1.00 95.62 103 GLN A C 1
ATOM 786 O O . GLN A 1 103 ? -0.460 8.838 10.424 1.00 95.62 103 GLN A O 1
ATOM 791 N N . PRO A 1 104 ? -1.530 7.186 9.342 1.00 95.94 104 PRO A N 1
ATOM 792 C CA . PRO A 1 104 ? -1.114 6.163 10.290 1.00 95.94 104 PRO A CA 1
ATOM 793 C C . PRO A 1 104 ? 0.373 5.831 10.112 1.00 95.94 104 PRO A C 1
ATOM 795 O O . PRO A 1 104 ? 0.925 5.946 9.015 1.00 95.94 104 PRO A O 1
ATOM 798 N N . THR A 1 105 ? 1.004 5.363 11.186 1.00 97.38 105 THR A N 1
ATOM 799 C CA . THR A 1 105 ? 2.349 4.778 11.146 1.00 97.38 105 THR A CA 1
ATOM 800 C C . THR A 1 105 ? 2.240 3.295 11.456 1.00 97.38 105 THR A C 1
ATOM 802 O O . THR A 1 105 ? 1.744 2.941 12.520 1.00 97.38 105 THR A O 1
ATOM 805 N N . LEU A 1 106 ? 2.709 2.451 10.537 1.00 97.69 106 LEU A N 1
ATOM 806 C CA . LEU A 1 106 ? 2.712 0.997 10.679 1.00 97.69 106 LEU A CA 1
ATOM 807 C C . LEU A 1 106 ? 4.107 0.526 11.084 1.00 97.69 106 LEU A C 1
ATOM 809 O O . LEU A 1 106 ? 5.099 0.856 10.423 1.00 97.69 106 LEU A O 1
ATOM 813 N N . LYS A 1 107 ? 4.189 -0.296 12.126 1.00 98.06 107 LYS A N 1
ATOM 814 C CA . LYS A 1 107 ? 5.400 -1.045 12.477 1.00 98.06 107 LYS A CA 1
ATOM 815 C C . LYS A 1 107 ? 5.662 -2.161 11.456 1.00 98.06 107 LYS A C 1
ATOM 817 O O . LYS A 1 107 ? 4.754 -2.528 10.707 1.00 98.06 107 LYS A O 1
ATOM 822 N N . PRO A 1 108 ? 6.882 -2.724 11.409 1.00 98.06 108 PRO A N 1
ATOM 823 C CA . PRO A 1 108 ? 7.160 -3.918 10.617 1.00 98.06 108 PRO A CA 1
ATOM 824 C C . PRO A 1 108 ? 6.129 -5.026 10.859 1.00 98.06 108 PRO A C 1
ATOM 826 O O . PRO A 1 108 ? 5.824 -5.362 12.003 1.00 98.06 108 PRO A O 1
ATOM 829 N N . TYR A 1 109 ? 5.614 -5.583 9.767 1.00 96.94 109 TYR A N 1
ATOM 830 C CA . TYR A 1 109 ? 4.608 -6.650 9.687 1.00 96.94 109 TYR A CA 1
ATOM 831 C C . TYR A 1 109 ? 3.221 -6.303 10.239 1.00 96.94 109 TYR A C 1
ATOM 833 O O . TYR A 1 109 ? 2.356 -7.175 10.324 1.00 96.94 109 TYR A O 1
ATOM 841 N N . GLU A 1 110 ? 2.981 -5.038 10.577 1.00 97.56 110 GLU A N 1
ATOM 842 C CA . GLU A 1 110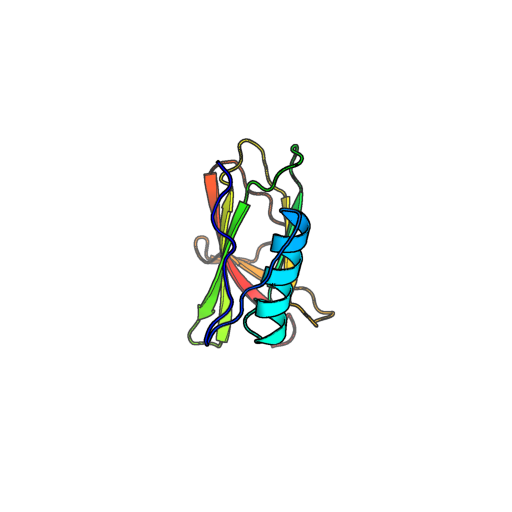 ? 1.665 -4.573 10.989 1.00 97.56 110 GLU A CA 1
ATOM 843 C C . GLU A 1 110 ? 0.718 -4.497 9.787 1.00 97.56 110 GLU A C 1
ATOM 845 O O . GLU A 1 110 ? 1.107 -4.123 8.672 1.00 97.56 110 GLU A O 1
ATOM 850 N N . VAL A 1 111 ? -0.538 -4.869 10.033 1.00 96.75 111 VAL A N 1
ATOM 851 C CA . VAL A 1 111 ? -1.621 -4.832 9.054 1.00 96.75 111 VAL A CA 1
ATOM 852 C C . VAL A 1 111 ? -2.575 -3.714 9.434 1.00 96.75 111 VAL A C 1
ATOM 854 O O . VAL A 1 111 ? -3.059 -3.664 10.561 1.00 96.75 111 VAL A O 1
ATOM 857 N N . LEU A 1 112 ? -2.895 -2.864 8.467 1.00 97.56 112 LEU A N 1
ATOM 858 C CA . LEU A 1 112 ? -3.962 -1.886 8.573 1.00 97.56 112 LEU A CA 1
ATOM 859 C C . LEU A 1 112 ? -5.085 -2.262 7.609 1.00 97.56 112 LEU A C 1
ATOM 861 O O . LEU A 1 112 ? -4.855 -2.400 6.405 1.00 97.56 112 LEU A O 1
ATOM 865 N N . PHE A 1 113 ? -6.301 -2.408 8.130 1.00 97.88 113 PHE A N 1
ATOM 866 C CA . PHE A 1 113 ? -7.483 -2.706 7.328 1.00 97.88 113 PHE A CA 1
ATOM 867 C C . PHE A 1 113 ? -8.567 -1.669 7.598 1.00 97.88 113 PHE A C 1
ATOM 869 O O . PHE A 1 113 ? -9.150 -1.639 8.679 1.00 97.88 113 PHE A O 1
ATOM 876 N N . ILE A 1 114 ? -8.796 -0.780 6.632 1.00 97.12 114 ILE A N 1
ATOM 877 C CA . ILE A 1 114 ? -9.609 0.421 6.834 1.00 97.12 114 ILE A CA 1
ATOM 878 C C . ILE A 1 114 ? -10.647 0.619 5.734 1.00 97.12 114 ILE A C 1
ATOM 880 O O . ILE A 1 114 ? -10.426 0.289 4.569 1.00 97.12 114 ILE A O 1
ATOM 884 N N . GLU A 1 115 ? -11.763 1.240 6.093 1.00 96.25 115 GLU A N 1
ATOM 885 C CA . GLU A 1 115 ? -12.690 1.868 5.157 1.00 96.25 115 GLU A CA 1
ATOM 886 C C . GLU A 1 115 ? -12.337 3.356 5.022 1.00 96.25 115 GLU A C 1
ATOM 888 O O . GLU A 1 115 ? -12.138 4.050 6.020 1.00 96.25 115 GLU A O 1
ATOM 893 N N . VAL A 1 116 ? -12.257 3.858 3.789 1.00 93.94 116 VAL A N 1
ATOM 894 C CA . VAL A 1 116 ? -11.923 5.256 3.488 1.00 93.94 116 VAL A CA 1
ATOM 895 C C . VAL A 1 116 ? -13.144 5.968 2.918 1.00 93.94 116 VAL A C 1
ATOM 897 O O . VAL A 1 116 ? -13.671 5.588 1.868 1.00 93.94 116 VAL A O 1
ATOM 900 N N . LYS A 1 117 ? -13.566 7.037 3.598 1.00 87.50 117 LYS A N 1
ATOM 901 C CA . LYS A 1 117 ? -14.721 7.868 3.238 1.00 87.50 117 LYS A CA 1
ATOM 902 C C . LYS A 1 117 ? -14.316 9.308 2.964 1.00 87.50 117 LYS A C 1
ATOM 904 O O . LYS A 1 117 ? -13.296 9.803 3.438 1.00 87.50 117 LYS A O 1
ATOM 909 N N . ASN A 1 118 ? -15.159 9.990 2.203 1.00 81.12 118 ASN A N 1
ATOM 910 C CA . ASN A 1 118 ? -15.102 11.435 2.035 1.00 81.12 118 ASN A CA 1
ATOM 911 C C . ASN A 1 118 ? -15.945 12.091 3.144 1.00 81.12 118 ASN A C 1
ATOM 913 O O . ASN A 1 118 ? -17.043 11.616 3.408 1.00 81.12 118 ASN A O 1
ATOM 917 N N . THR A 1 119 ? -15.476 13.178 3.763 1.00 66.06 119 THR A N 1
ATOM 918 C CA . THR A 1 119 ? -16.139 13.841 4.912 1.00 66.06 119 THR A CA 1
ATOM 919 C C . THR A 1 119 ? -17.526 14.448 4.612 1.00 66.06 119 THR A C 1
ATOM 921 O O . THR A 1 119 ? -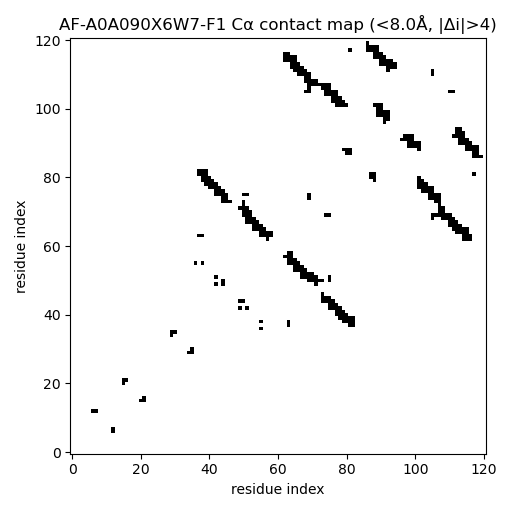18.142 14.997 5.514 1.00 66.06 119 THR A O 1
ATOM 924 N N . ASN A 1 120 ? -18.047 14.357 3.380 1.00 52.91 120 ASN A N 1
ATOM 925 C CA . ASN A 1 120 ? -19.285 15.033 2.953 1.00 52.91 120 ASN A CA 1
ATOM 926 C C . ASN A 1 120 ? -20.372 14.082 2.401 1.00 52.91 120 ASN A C 1
ATOM 928 O O . ASN A 1 120 ? -21.097 14.466 1.481 1.00 52.91 120 ASN A O 1
ATOM 932 N N . LYS A 1 121 ? -20.483 12.846 2.899 1.00 41.66 121 LYS A N 1
ATOM 933 C CA . LYS A 1 121 ? -21.609 11.957 2.567 1.00 41.66 121 LYS A CA 1
ATOM 934 C C . LYS A 1 121 ? -22.130 11.218 3.786 1.00 41.66 121 LYS A C 1
ATOM 936 O O . LYS A 1 121 ? -21.283 10.676 4.528 1.00 41.66 121 LYS A O 1
#

Radius of gyration: 18.15 Å; Cα contacts (8 Å, |Δi|>4): 203; chains: 1; bounding box: 46×34×50 Å

Secondary structure (DSSP, 8-state):
-PPPPPPP-SS-----SSHHHHHHHHHHHHHHTT-S-SEEEEEEESSSS--EEEEEEE-TTS-EEEEEEE-SSS-EEEEEEETT--SPEEEEETTTTEEE-SS-EEPTT-EEEEEEEETT-